Protein AF-A0A2E8CMI1-F1 (afdb_monomer)

Radius of gyration: 21.45 Å; Cα contacts (8 Å, |Δi|>4): 67; chains: 1; bounding box: 52×54×50 Å

Nearest PDB structures (foldseek):
  3eia-assembly1_B  TM=9.608E-01  e=3.004E-08  Arabidopsis thaliana
  3ei6-assembly1_B  TM=9.621E-01  e=4.477E-08  Arabidopsis thaliana
  3ei8-assembly1_B  TM=9.595E-01  e=5.953E-08  Arabidopsis thaliana
  4fl0-assembly1_A  TM=9.224E-01  e=8.680E-07  Arabidopsis thaliana

Mean predicted aligned error: 4.54 Å

Solvent-accessible surface area (backbone atoms only — not comparable to full-atom values): 9325 Å² total; per-residue (Å²): 130,89,82,78,74,67,36,61,74,68,56,90,64,78,62,70,65,65,55,50,50,54,52,52,51,57,48,34,72,77,33,59,80,57,45,80,69,65,80,84,87,71,74,92,71,83,88,75,78,83,55,66,72,60,52,52,54,52,51,52,53,54,58,40,56,72,35,86,92,61,47,73,76,89,70,60,82,49,45,54,63,77,57,31,46,47,47,30,60,75,77,34,64,94,69,84,62,55,44,90,77,47,72,55,76,98,42,70,70,58,48,63,42,54,58,52,78,82,54,73,87,90,70,86,85,85,75,74,86,86,66,73,62,59,61,56,53,40,49,44,52,79,100

Secondary structure (DSSP, 8-state):
-PPP-GGGGG--SS-HHHHHHHHHHHHHHH-HHHHTT----SS----SPPPHHHHHHHHHHHHHHTSTTT---SPPTT--HHHHHHHHHHHSTTTT--GGG----S-HHHHHHHGGGGSPTT------SS--THHHHHHHHH-

Structure (mmCIF, N/CA/C/O backbone):
data_AF-A0A2E8CMI1-F1
#
_entry.id   AF-A0A2E8CMI1-F1
#
loop_
_atom_site.group_PDB
_atom_site.id
_atom_site.type_symbol
_atom_site.label_atom_id
_atom_site.label_alt_id
_atom_site.label_comp_id
_atom_site.label_asym_id
_atom_site.label_entity_id
_atom_site.label_seq_id
_atom_site.pdbx_PDB_ins_code
_atom_site.Cartn_x
_atom_site.Cartn_y
_atom_site.Cartn_z
_atom_site.occupancy
_atom_site.B_iso_or_equiv
_atom_site.auth_seq_id
_ato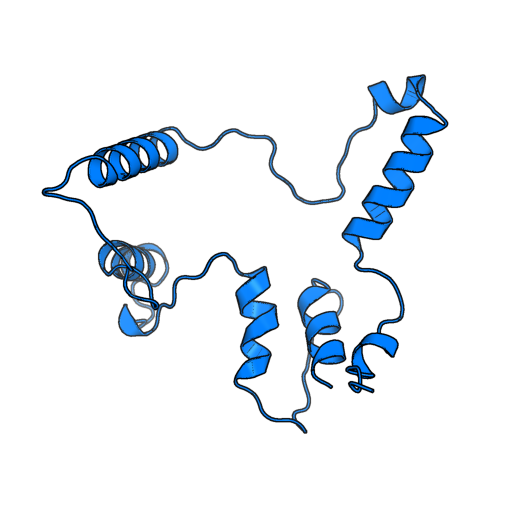m_site.auth_comp_id
_atom_site.auth_asym_id
_atom_site.auth_atom_id
_atom_site.pdbx_PDB_model_num
ATOM 1 N N . MET A 1 1 ? 6.788 -34.716 4.604 1.00 85.69 1 MET A N 1
ATOM 2 C CA . MET A 1 1 ? 7.342 -33.489 3.990 1.00 85.69 1 MET A CA 1
ATOM 3 C C . MET A 1 1 ? 6.196 -32.492 3.873 1.00 85.69 1 MET A C 1
ATOM 5 O O . MET A 1 1 ? 5.094 -32.935 3.561 1.00 85.69 1 MET A O 1
ATOM 9 N N . ALA A 1 2 ? 6.397 -31.214 4.196 1.00 93.69 2 ALA A N 1
ATOM 10 C CA . ALA A 1 2 ? 5.348 -30.204 4.034 1.00 93.69 2 ALA A CA 1
ATOM 11 C C . ALA A 1 2 ? 4.984 -30.061 2.544 1.00 93.69 2 ALA A C 1
ATOM 13 O O . ALA A 1 2 ? 5.880 -30.081 1.699 1.00 93.69 2 ALA A O 1
ATOM 14 N N . ARG A 1 3 ? 3.688 -29.970 2.216 1.00 95.50 3 ARG A N 1
ATOM 15 C CA . ARG A 1 3 ? 3.225 -29.737 0.838 1.00 95.50 3 ARG A CA 1
ATOM 16 C C . ARG A 1 3 ? 3.237 -28.238 0.549 1.00 95.50 3 ARG A C 1
ATOM 18 O O . ARG A 1 3 ? 2.791 -27.462 1.388 1.00 95.50 3 ARG A O 1
ATOM 25 N N . ILE A 1 4 ? 3.747 -27.853 -0.617 1.00 96.19 4 ILE A N 1
ATOM 26 C CA . ILE A 1 4 ? 3.750 -26.457 -1.069 1.00 96.19 4 ILE A CA 1
ATOM 27 C C . ILE A 1 4 ? 2.417 -26.096 -1.732 1.00 96.19 4 ILE A C 1
ATOM 29 O O . ILE A 1 4 ? 1.668 -26.978 -2.152 1.00 96.19 4 ILE A O 1
ATOM 33 N N . ASN A 1 5 ? 2.144 -24.799 -1.868 1.00 95.38 5 ASN A N 1
ATOM 34 C CA . ASN A 1 5 ? 1.044 -24.315 -2.695 1.00 95.38 5 ASN A CA 1
ATOM 35 C C . ASN A 1 5 ? 1.431 -24.403 -4.185 1.00 95.38 5 ASN A C 1
ATOM 37 O O . ASN A 1 5 ? 2.191 -23.576 -4.688 1.00 95.38 5 ASN A O 1
ATOM 41 N N . GLU A 1 6 ? 0.902 -25.400 -4.897 1.00 96.50 6 GLU A N 1
ATOM 42 C CA . GLU A 1 6 ? 1.196 -25.635 -6.320 1.00 96.50 6 GLU A CA 1
ATOM 43 C C . GLU A 1 6 ? 0.689 -24.518 -7.245 1.00 96.50 6 GLU A C 1
ATOM 45 O O . GLU A 1 6 ? 1.171 -24.389 -8.369 1.00 96.50 6 GLU A O 1
ATOM 50 N N . ASN A 1 7 ? -0.224 -23.657 -6.782 1.00 95.38 7 ASN A N 1
ATOM 51 C CA . ASN A 1 7 ? -0.667 -22.496 -7.551 1.00 95.38 7 ASN A CA 1
ATOM 52 C C . ASN A 1 7 ? 0.482 -21.536 -7.888 1.00 95.38 7 ASN A C 1
ATOM 54 O O . ASN A 1 7 ? 0.490 -20.946 -8.966 1.00 95.38 7 ASN A O 1
ATOM 58 N N . PHE A 1 8 ? 1.505 -21.444 -7.032 1.00 94.44 8 PHE A N 1
ATOM 59 C CA . PHE A 1 8 ? 2.700 -20.640 -7.307 1.00 94.44 8 PHE A CA 1
ATOM 60 C C . PHE A 1 8 ? 3.460 -21.120 -8.553 1.00 94.44 8 PHE A C 1
ATOM 62 O O . PHE A 1 8 ? 4.131 -20.322 -9.202 1.00 94.44 8 PHE A O 1
ATOM 69 N N . LEU A 1 9 ? 3.323 -22.395 -8.935 1.00 94.06 9 LEU A N 1
ATOM 70 C CA . LEU A 1 9 ? 3.936 -22.951 -10.147 1.00 94.06 9 LEU A CA 1
ATOM 71 C C . LEU A 1 9 ? 3.196 -22.540 -11.431 1.00 94.06 9 LEU A C 1
ATOM 73 O O . LEU A 1 9 ? 3.725 -22.723 -12.525 1.00 94.06 9 LEU A O 1
ATOM 77 N N . LYS A 1 10 ? 1.978 -21.992 -11.318 1.00 93.94 10 LYS A N 1
ATOM 78 C CA . LYS A 1 10 ? 1.184 -21.502 -12.458 1.00 93.94 10 LYS A CA 1
ATOM 79 C C . LYS A 1 10 ? 1.593 -20.091 -12.899 1.00 93.94 10 LYS A C 1
ATOM 81 O O . LYS A 1 10 ? 1.217 -19.669 -13.994 1.00 93.94 10 LYS A O 1
ATOM 86 N N . LEU A 1 11 ? 2.352 -19.363 -12.075 1.00 91.31 11 LEU A N 1
ATOM 87 C CA . LEU A 1 11 ? 2.874 -18.039 -12.413 1.00 91.31 11 LEU A CA 1
ATOM 88 C C . LEU A 1 11 ? 3.874 -18.165 -13.573 1.00 91.31 11 LEU A C 1
ATOM 90 O O . LEU A 1 11 ? 4.907 -18.819 -13.457 1.00 91.31 11 LEU A O 1
ATOM 94 N N . LYS A 1 12 ? 3.556 -17.551 -14.720 1.00 79.38 12 LYS A N 1
ATOM 95 C CA . LYS A 1 12 ? 4.328 -17.724 -15.968 1.00 79.38 12 LYS A CA 1
ATOM 96 C C . LYS A 1 12 ? 5.706 -17.054 -15.947 1.00 79.38 12 LYS A C 1
ATOM 98 O O . LYS A 1 12 ? 6.568 -17.429 -16.738 1.00 79.38 12 LYS A O 1
ATOM 103 N N . ALA A 1 13 ? 5.902 -16.047 -15.100 1.00 73.69 13 ALA A N 1
ATOM 104 C CA . ALA A 1 13 ? 7.148 -15.303 -14.962 1.00 73.69 13 ALA A CA 1
ATOM 105 C C . ALA A 1 13 ? 7.264 -14.705 -13.553 1.00 73.69 13 ALA A C 1
ATOM 107 O O . ALA A 1 13 ? 6.294 -14.681 -12.795 1.00 73.69 13 ALA A O 1
ATOM 108 N N . GLY A 1 14 ? 8.453 -14.200 -13.216 1.00 70.12 14 GLY A N 1
ATOM 109 C CA . GLY A 1 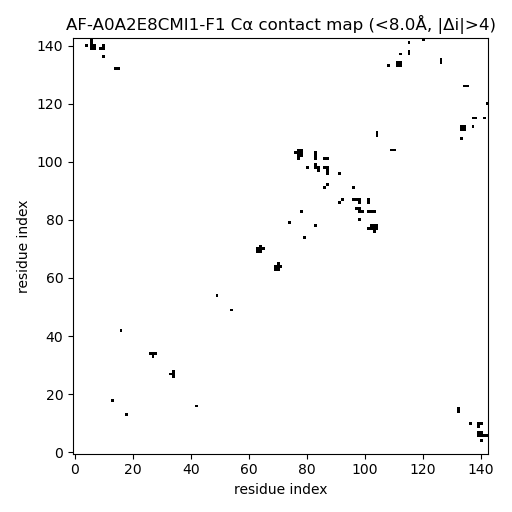14 ? 8.619 -13.344 -12.044 1.00 70.12 14 GLY A CA 1
ATOM 110 C C . GLY A 1 14 ? 7.828 -12.041 -12.191 1.00 70.12 14 GLY A C 1
ATOM 111 O O . GLY A 1 14 ? 7.559 -11.592 -13.307 1.00 70.12 14 GLY A O 1
ATOM 112 N N . TYR A 1 15 ? 7.479 -11.431 -11.057 1.00 76.62 15 TYR A N 1
ATOM 113 C CA . TYR A 1 15 ? 6.766 -10.155 -11.013 1.00 76.62 15 TYR A CA 1
ATOM 114 C C . TYR A 1 15 ? 7.467 -9.102 -11.894 1.00 76.62 15 TYR A C 1
ATOM 116 O O . TYR A 1 15 ? 8.700 -9.020 -11.922 1.00 76.62 15 TYR A O 1
ATOM 124 N N . LEU A 1 16 ? 6.679 -8.294 -12.611 1.00 82.38 16 LEU A N 1
ATOM 125 C CA . LEU A 1 16 ? 7.151 -7.393 -13.674 1.00 82.38 16 LEU A CA 1
ATOM 126 C C . LEU A 1 16 ? 8.331 -6.505 -13.242 1.00 82.38 16 LEU A C 1
ATOM 128 O O . LEU A 1 16 ? 9.329 -6.386 -13.953 1.00 82.38 16 LEU A O 1
ATOM 132 N N . PHE A 1 17 ? 8.225 -5.877 -12.070 1.00 85.88 17 PHE A N 1
ATOM 133 C CA . PHE A 1 17 ? 9.195 -4.875 -11.625 1.00 85.88 17 PHE A CA 1
ATOM 134 C C . PHE A 1 17 ? 10.557 -5.459 -11.208 1.00 85.88 17 PHE A C 1
ATOM 136 O O . PHE A 1 17 ? 11.573 -4.903 -11.629 1.00 85.88 17 PHE A O 1
ATOM 143 N N . PRO A 1 18 ? 10.634 -6.587 -10.473 1.00 86.31 18 PRO A N 1
ATOM 144 C CA . PRO A 1 18 ? 11.887 -7.317 -10.282 1.00 86.31 18 PRO A CA 1
ATOM 145 C C . PRO A 1 18 ? 12.600 -7.692 -11.586 1.00 86.31 18 PRO A C 1
ATOM 147 O O . PRO A 1 18 ? 13.820 -7.557 -11.674 1.00 86.31 18 PRO A O 1
ATOM 150 N N . GLU A 1 19 ? 11.865 -8.112 -12.619 1.00 89.19 19 GLU A N 1
ATOM 151 C CA . GLU A 1 19 ? 12.473 -8.452 -13.912 1.00 89.19 19 GLU A CA 1
ATOM 152 C C . GLU A 1 19 ? 13.016 -7.209 -14.641 1.00 89.19 19 GLU A C 1
ATOM 154 O O . GLU A 1 19 ? 14.108 -7.258 -15.214 1.00 89.19 19 GLU A O 1
ATOM 159 N N . ILE A 1 20 ? 12.314 -6.069 -14.570 1.00 90.94 20 ILE A N 1
ATOM 160 C CA . ILE A 1 20 ? 12.828 -4.780 -15.066 1.00 90.94 20 ILE A CA 1
ATOM 161 C C . ILE A 1 20 ? 14.116 -4.403 -14.325 1.00 90.94 20 ILE A C 1
ATOM 163 O O . ILE A 1 20 ? 15.120 -4.092 -14.968 1.00 90.94 20 ILE A O 1
ATOM 167 N N . ALA A 1 21 ? 14.117 -4.477 -12.991 1.00 90.81 21 ALA A N 1
ATOM 168 C CA . ALA A 1 21 ? 15.281 -4.145 -12.172 1.00 90.81 21 ALA A CA 1
ATOM 169 C C . ALA A 1 21 ? 16.496 -5.017 -12.530 1.00 90.81 21 ALA A C 1
ATOM 171 O O . ALA A 1 21 ? 17.591 -4.496 -12.744 1.00 90.81 21 ALA A O 1
ATOM 172 N N . ARG A 1 22 ? 16.295 -6.331 -12.697 1.00 93.50 22 ARG A N 1
ATOM 173 C CA . ARG A 1 22 ? 17.347 -7.271 -13.109 1.00 93.50 22 ARG A CA 1
ATOM 174 C C . ARG A 1 22 ? 17.993 -6.869 -14.438 1.00 93.50 22 ARG A C 1
ATOM 176 O O . ARG A 1 22 ? 19.216 -6.891 -14.561 1.00 93.50 22 ARG A O 1
ATOM 183 N N . ARG A 1 23 ? 17.186 -6.496 -15.437 1.00 94.56 23 ARG A N 1
ATOM 184 C CA . ARG A 1 23 ? 17.687 -6.085 -16.761 1.00 94.56 23 ARG A CA 1
ATOM 185 C C . ARG A 1 23 ? 18.389 -4.733 -16.729 1.00 94.56 23 ARG A C 1
ATOM 187 O O . ARG A 1 23 ? 19.421 -4.586 -17.377 1.00 94.56 23 ARG A O 1
ATOM 194 N N . VAL A 1 24 ? 17.853 -3.771 -15.975 1.00 94.88 24 VAL A N 1
ATOM 195 C CA . VAL A 1 24 ? 18.488 -2.459 -15.792 1.00 94.88 24 VAL A CA 1
ATOM 196 C C . VAL A 1 24 ? 19.866 -2.627 -15.158 1.00 94.88 24 VAL A C 1
ATOM 198 O O . VAL A 1 24 ? 20.821 -2.060 -15.676 1.00 94.88 24 VAL A O 1
ATOM 201 N N . ASN A 1 25 ? 19.995 -3.463 -14.124 1.00 95.31 25 ASN A N 1
ATOM 202 C CA . ASN A 1 25 ? 21.277 -3.706 -13.459 1.00 95.31 25 ASN A CA 1
ATOM 203 C C . ASN A 1 25 ? 22.315 -4.311 -14.414 1.00 95.31 25 ASN A C 1
ATOM 205 O O . ASN A 1 25 ? 23.408 -3.763 -14.555 1.00 95.31 25 ASN A O 1
ATOM 209 N N . ALA A 1 26 ? 21.941 -5.366 -15.147 1.00 97.00 26 ALA A N 1
ATOM 210 C CA . ALA A 1 26 ? 22.822 -5.986 -16.139 1.00 97.00 26 ALA A CA 1
ATOM 211 C C . ALA A 1 26 ? 23.267 -4.991 -17.228 1.00 97.00 26 ALA A C 1
ATOM 213 O O . ALA A 1 26 ? 24.426 -4.983 -17.638 1.00 97.00 26 ALA A O 1
ATOM 214 N N . TYR A 1 27 ? 22.361 -4.115 -17.677 1.00 96.75 27 TYR A N 1
ATOM 215 C CA . TYR A 1 27 ? 22.699 -3.053 -18.622 1.00 96.75 27 TYR A CA 1
ATOM 216 C C . TYR A 1 27 ? 23.681 -2.039 -18.020 1.00 96.75 27 TYR A C 1
ATOM 218 O O . TYR A 1 27 ? 24.655 -1.682 -18.681 1.00 96.75 27 TYR A O 1
ATOM 226 N N . THR A 1 28 ? 23.451 -1.583 -16.785 1.00 96.81 28 THR A N 1
ATOM 227 C CA . THR A 1 28 ? 24.302 -0.571 -16.144 1.00 96.81 28 THR A CA 1
ATOM 228 C C . THR A 1 28 ? 25.702 -1.084 -15.821 1.00 96.81 28 THR A C 1
ATOM 230 O O . THR A 1 28 ? 26.657 -0.326 -15.962 1.00 96.81 28 THR A O 1
ATOM 233 N N . GLU A 1 29 ? 25.842 -2.362 -15.457 1.00 96.75 29 GLU A N 1
ATOM 234 C CA . GLU A 1 29 ? 27.144 -3.009 -15.243 1.00 96.75 29 GLU A CA 1
ATOM 235 C C . GLU A 1 29 ? 27.934 -3.127 -16.551 1.00 96.75 29 GLU A C 1
ATOM 237 O O . GLU A 1 29 ? 29.126 -2.828 -16.591 1.00 96.75 29 GLU A O 1
ATOM 242 N N . ALA A 1 30 ? 27.261 -3.509 -17.641 1.00 97.75 30 ALA A N 1
ATOM 243 C CA . ALA A 1 30 ? 27.887 -3.654 -18.952 1.00 97.75 30 ALA A CA 1
ATOM 244 C C . ALA A 1 30 ? 28.172 -2.312 -19.655 1.00 97.75 30 ALA A C 1
ATOM 246 O O . ALA A 1 30 ? 28.994 -2.273 -20.567 1.00 97.75 30 ALA A O 1
ATOM 247 N N . ASN A 1 31 ? 27.507 -1.216 -19.258 1.00 97.38 31 ASN A N 1
ATOM 248 C CA . ASN A 1 31 ? 27.603 0.088 -19.928 1.00 97.38 31 ASN A CA 1
ATOM 249 C C . ASN A 1 31 ? 27.791 1.264 -18.939 1.00 97.38 31 ASN A C 1
ATOM 251 O O . ASN A 1 31 ? 26.923 2.144 -18.880 1.00 97.38 31 ASN A O 1
ATOM 255 N N . PRO A 1 32 ? 28.913 1.350 -18.190 1.00 95.75 32 PRO A N 1
ATOM 256 C CA . PRO A 1 32 ? 29.086 2.347 -17.124 1.00 95.75 32 PRO A CA 1
ATOM 257 C C . PRO A 1 32 ? 28.951 3.810 -17.582 1.00 95.75 32 PRO A C 1
ATOM 259 O O . PRO A 1 32 ? 28.343 4.625 -16.890 1.00 95.75 32 PRO A O 1
ATOM 262 N N . GLU A 1 33 ? 29.452 4.151 -18.774 1.00 95.88 33 GLU A N 1
ATOM 263 C CA . GLU A 1 33 ? 29.353 5.517 -19.316 1.00 95.88 33 GLU A CA 1
ATOM 264 C C . GLU A 1 33 ? 27.907 5.920 -19.643 1.00 95.88 33 GLU A C 1
ATOM 266 O O . GLU A 1 33 ? 27.509 7.068 -19.433 1.00 95.88 33 GLU A O 1
ATOM 271 N N . SER A 1 34 ? 27.104 4.973 -20.141 1.00 95.56 34 SER A N 1
ATOM 272 C CA . SER A 1 34 ? 25.685 5.207 -20.442 1.00 95.56 34 SER A CA 1
ATOM 273 C C . SER A 1 34 ? 24.8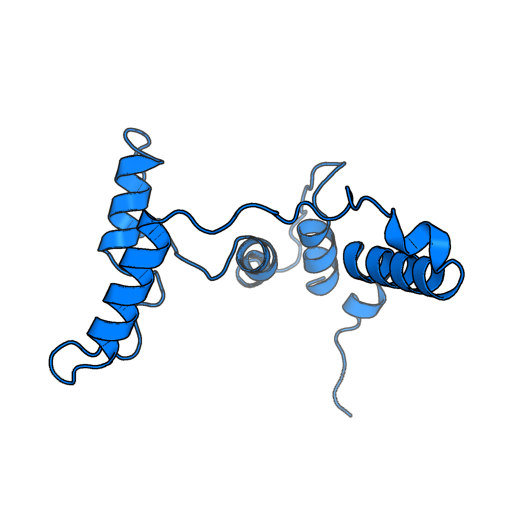31 5.181 -19.176 1.00 95.56 34 SER A C 1
ATOM 275 O O . SER A 1 34 ? 23.869 5.940 -19.068 1.00 95.56 34 SER A O 1
ATOM 277 N N . ALA A 1 35 ? 25.210 4.365 -18.188 1.00 94.12 35 ALA A N 1
ATOM 278 C CA . ALA A 1 35 ? 24.539 4.284 -16.895 1.00 94.12 35 ALA A CA 1
ATOM 279 C C . ALA A 1 35 ? 24.482 5.643 -16.180 1.00 94.12 35 ALA A C 1
ATOM 281 O O . ALA A 1 35 ? 23.459 5.970 -15.581 1.00 94.12 35 ALA A O 1
ATOM 282 N N . ALA A 1 36 ? 25.527 6.470 -16.312 1.00 93.88 36 ALA A N 1
ATOM 283 C CA . ALA A 1 36 ? 25.578 7.820 -15.743 1.00 93.88 36 ALA A CA 1
ATOM 284 C C . ALA A 1 36 ? 24.502 8.777 -16.296 1.00 93.88 36 ALA A C 1
ATOM 286 O O . ALA A 1 36 ? 24.210 9.797 -15.677 1.00 93.88 36 ALA A O 1
ATOM 287 N N . LYS A 1 37 ? 23.915 8.462 -17.458 1.00 95.44 37 LYS A N 1
ATOM 288 C CA . LYS A 1 37 ? 22.891 9.272 -18.138 1.00 95.44 37 LYS A CA 1
ATOM 289 C C . LYS A 1 37 ? 21.537 8.562 -18.220 1.00 95.44 37 LYS A C 1
ATOM 291 O O . LYS A 1 37 ? 20.642 9.035 -18.917 1.00 95.44 37 LYS A O 1
ATOM 296 N N . LEU A 1 38 ? 21.386 7.414 -17.557 1.00 94.06 38 LEU A N 1
ATOM 297 C CA . LEU A 1 38 ? 20.166 6.621 -17.617 1.00 94.06 38 LEU A CA 1
ATOM 298 C C . LEU A 1 38 ? 19.007 7.359 -16.936 1.00 94.06 38 LEU A C 1
ATOM 300 O O . LEU A 1 38 ? 19.035 7.602 -15.730 1.00 94.06 38 LEU A O 1
ATOM 304 N N . ILE A 1 39 ? 17.953 7.640 -17.700 1.00 93.06 39 ILE A N 1
ATOM 305 C CA . ILE A 1 39 ? 16.703 8.206 -17.189 1.00 93.06 39 ILE A CA 1
ATOM 306 C C . ILE A 1 39 ? 15.722 7.059 -16.941 1.00 93.06 39 ILE A C 1
ATOM 308 O O . ILE A 1 39 ? 15.440 6.260 -17.835 1.00 93.06 39 ILE A O 1
ATOM 312 N N . ARG A 1 40 ? 15.207 6.960 -15.713 1.00 91.38 40 ARG A N 1
ATOM 313 C CA . ARG A 1 40 ? 14.273 5.904 -15.308 1.00 91.38 40 ARG A CA 1
ATOM 314 C C . ARG A 1 40 ? 12.838 6.422 -15.371 1.00 91.38 40 ARG A C 1
ATOM 316 O O . ARG A 1 40 ? 12.393 7.103 -14.461 1.00 91.38 40 ARG A O 1
ATOM 323 N N . CYS A 1 41 ? 12.112 6.045 -16.421 1.00 91.56 41 CYS A N 1
ATOM 324 C CA . CYS A 1 41 ? 10.672 6.308 -16.579 1.00 91.56 41 CYS A CA 1
ATOM 325 C C . CYS A 1 41 ? 9.847 5.008 -16.490 1.00 91.56 41 CYS A C 1
ATOM 327 O O . CYS A 1 41 ? 8.878 4.834 -17.222 1.00 91.56 41 CYS A O 1
ATOM 329 N N . GLY A 1 42 ? 10.311 4.048 -15.681 1.00 88.88 42 GLY A N 1
ATOM 330 C CA . GLY A 1 42 ? 9.720 2.712 -15.564 1.00 88.88 42 GLY A CA 1
ATOM 331 C C . GLY A 1 42 ? 8.725 2.617 -14.411 1.00 88.88 42 GLY A C 1
ATOM 332 O O . GLY A 1 42 ? 7.527 2.799 -14.592 1.00 88.88 42 GLY A O 1
ATOM 333 N N . ILE A 1 43 ? 9.230 2.298 -13.218 1.00 84.69 43 ILE A N 1
ATOM 334 C CA . ILE A 1 43 ? 8.427 2.290 -11.991 1.00 84.69 43 ILE A CA 1
ATOM 335 C C . ILE A 1 43 ? 8.035 3.738 -11.696 1.00 84.69 43 ILE A C 1
ATOM 337 O O . ILE A 1 43 ? 8.911 4.600 -11.681 1.00 84.69 43 ILE A O 1
ATOM 341 N N . GLY A 1 44 ? 6.742 3.998 -11.489 1.00 74.69 44 GLY A N 1
ATOM 342 C CA . GLY A 1 44 ? 6.200 5.318 -11.142 1.00 74.69 44 GLY A CA 1
ATOM 343 C C . GLY A 1 44 ? 6.535 5.744 -9.713 1.00 74.69 44 GLY A C 1
ATOM 344 O O . GLY A 1 44 ? 5.638 6.120 -8.967 1.00 74.69 44 GLY A O 1
ATOM 345 N N . ASP A 1 45 ? 7.800 5.606 -9.324 1.00 82.94 45 ASP A N 1
ATOM 346 C CA . ASP A 1 45 ? 8.306 6.063 -8.038 1.00 82.94 45 ASP A CA 1
ATOM 347 C C . ASP A 1 45 ? 8.549 7.575 -8.083 1.00 82.94 45 ASP A C 1
ATOM 349 O O . ASP A 1 45 ? 8.894 8.137 -9.129 1.00 82.94 45 ASP A O 1
ATOM 353 N N . VAL A 1 46 ? 8.323 8.242 -6.957 1.00 87.31 46 VAL A N 1
ATOM 354 C CA . VAL A 1 46 ? 8.339 9.705 -6.879 1.00 87.31 46 VAL A CA 1
ATOM 355 C C . VAL A 1 46 ? 9.749 10.232 -6.623 1.00 87.31 46 VAL A C 1
ATOM 357 O O . VAL A 1 46 ? 10.585 9.568 -6.016 1.00 87.31 46 VAL A O 1
ATOM 360 N N . THR A 1 47 ? 10.020 11.454 -7.078 1.00 89.00 47 THR A N 1
ATOM 361 C CA . THR A 1 47 ? 11.328 12.113 -6.906 1.00 89.00 47 THR A CA 1
ATOM 362 C C . THR A 1 47 ? 11.292 13.304 -5.954 1.00 89.00 47 THR A C 1
ATOM 364 O O . THR A 1 47 ? 12.345 13.776 -5.533 1.00 89.00 47 THR A O 1
ATOM 367 N N . GLU A 1 48 ? 10.102 13.809 -5.632 1.00 94.75 48 GLU A N 1
ATOM 368 C CA . GLU A 1 48 ? 9.925 14.978 -4.771 1.00 94.75 48 GLU A CA 1
ATOM 369 C C . GLU A 1 48 ? 9.906 14.584 -3.285 1.00 94.75 48 GLU A C 1
ATOM 371 O O . GLU A 1 48 ? 9.409 13.508 -2.934 1.00 94.75 48 GLU A O 1
ATOM 376 N N . PRO A 1 49 ? 10.435 15.436 -2.389 1.00 96.12 49 PRO A N 1
ATOM 377 C CA . PRO A 1 49 ? 10.450 15.162 -0.960 1.00 96.12 49 PRO A CA 1
ATOM 378 C C . PRO A 1 49 ? 9.045 15.223 -0.350 1.00 96.12 49 PRO A C 1
ATOM 380 O O . PRO A 1 49 ? 8.133 15.864 -0.874 1.00 96.12 49 PRO A O 1
ATOM 383 N N . LEU A 1 50 ? 8.891 14.604 0.825 1.00 97.69 50 LEU A N 1
ATOM 384 C CA . LEU A 1 50 ? 7.652 14.692 1.598 1.00 97.69 50 LEU A CA 1
ATOM 385 C C . LEU A 1 50 ? 7.315 16.160 1.932 1.00 97.69 50 LEU A C 1
ATOM 387 O O . LEU A 1 50 ? 8.201 16.884 2.406 1.00 97.69 50 LEU A O 1
ATOM 391 N N . PRO A 1 51 ? 6.049 16.592 1.761 1.00 98.19 51 PRO A N 1
ATOM 392 C CA . PRO A 1 51 ? 5.616 17.939 2.118 1.00 98.19 51 PRO A CA 1
ATOM 393 C C . PRO A 1 51 ? 5.905 18.282 3.583 1.00 98.19 51 PRO A C 1
ATOM 395 O O . PRO A 1 51 ? 5.808 17.428 4.467 1.00 98.19 51 PRO A O 1
ATOM 398 N N . GLU A 1 52 ? 6.209 19.552 3.859 1.00 98.38 52 GLU A N 1
ATOM 399 C CA . GLU A 1 52 ? 6.571 20.029 5.201 1.00 98.38 52 GLU A CA 1
ATOM 400 C C . GLU A 1 52 ? 5.521 19.684 6.264 1.00 98.38 52 GLU A C 1
ATOM 402 O O . GLU A 1 52 ? 5.882 19.171 7.320 1.00 98.38 52 GLU A O 1
ATOM 407 N N . ALA A 1 53 ? 4.235 19.863 5.951 1.00 98.50 53 ALA A N 1
ATOM 408 C CA . ALA A 1 53 ? 3.136 19.528 6.856 1.00 98.50 53 ALA A CA 1
ATOM 409 C C . ALA A 1 53 ? 3.139 18.045 7.271 1.00 98.50 53 ALA A C 1
ATOM 411 O O . ALA A 1 53 ? 2.946 17.733 8.444 1.00 98.50 53 ALA A O 1
ATOM 412 N N . CYS A 1 54 ? 3.414 17.129 6.333 1.00 98.31 54 CYS A N 1
ATOM 413 C CA . CYS A 1 54 ? 3.515 15.700 6.630 1.00 98.31 54 CYS A CA 1
ATOM 414 C C . CYS A 1 54 ? 4.722 15.405 7.524 1.00 98.31 54 CYS A C 1
ATOM 416 O O . CYS A 1 54 ? 4.605 14.641 8.478 1.00 98.31 54 CYS A O 1
ATOM 418 N N . ARG A 1 55 ? 5.875 16.027 7.238 1.00 98.56 55 ARG A N 1
ATOM 419 C CA . ARG A 1 55 ? 7.093 15.831 8.037 1.00 98.56 55 ARG A CA 1
ATOM 420 C C . ARG A 1 55 ? 6.911 16.327 9.468 1.00 98.56 55 ARG A C 1
ATOM 422 O O . ARG A 1 55 ? 7.259 15.600 10.390 1.00 98.56 55 ARG A O 1
ATOM 429 N N . GLN A 1 56 ? 6.343 17.519 9.654 1.00 98.75 56 GLN A N 1
ATOM 430 C CA . GLN A 1 56 ? 6.111 18.072 10.989 1.00 98.75 56 GLN A CA 1
ATOM 431 C C . GLN A 1 56 ? 5.172 17.175 11.803 1.00 98.75 56 GLN A C 1
ATOM 433 O O . GLN A 1 56 ? 5.522 16.789 12.911 1.00 98.75 56 GLN A O 1
ATOM 438 N N . ALA A 1 57 ? 4.046 16.747 11.221 1.00 98.62 57 ALA A N 1
ATOM 439 C CA . ALA A 1 57 ? 3.112 15.849 11.898 1.00 98.62 57 ALA A CA 1
ATOM 440 C C . ALA A 1 57 ? 3.751 14.499 12.278 1.00 98.62 57 ALA A C 1
ATOM 442 O O . ALA A 1 57 ? 3.469 13.962 13.347 1.00 98.62 57 ALA A O 1
ATOM 443 N N . MET A 1 58 ? 4.632 13.952 11.430 1.00 98.69 58 MET A N 1
ATOM 444 C CA . MET A 1 58 ? 5.376 12.730 11.754 1.00 98.69 58 MET A CA 1
ATOM 445 C C . MET A 1 58 ? 6.377 12.943 12.894 1.00 98.69 58 MET A C 1
ATOM 447 O O . MET A 1 58 ? 6.485 12.077 13.759 1.00 98.69 58 MET A O 1
ATOM 451 N N . HIS A 1 59 ? 7.089 14.074 12.921 1.00 98.75 59 HIS A N 1
ATOM 452 C CA . HIS A 1 59 ? 7.978 14.413 14.036 1.00 98.75 59 HIS A CA 1
ATOM 453 C C . HIS A 1 59 ? 7.202 14.532 15.350 1.00 98.75 59 HIS A C 1
ATOM 455 O O . HIS A 1 59 ? 7.566 13.882 16.327 1.00 98.75 59 HIS A O 1
ATOM 461 N N . ASP A 1 60 ? 6.090 15.267 15.342 1.00 98.56 60 ASP A N 1
ATOM 462 C CA . ASP A 1 60 ? 5.252 15.452 16.526 1.00 98.56 60 ASP A CA 1
ATOM 463 C C . ASP A 1 60 ? 4.700 14.112 17.047 1.00 98.56 60 ASP A C 1
ATOM 465 O O . ASP A 1 60 ? 4.696 13.871 18.253 1.00 98.56 60 ASP A O 1
ATOM 469 N N . ALA A 1 61 ? 4.289 13.207 16.149 1.00 98.12 61 ALA A N 1
ATOM 470 C CA . ALA A 1 61 ? 3.808 11.872 16.513 1.00 98.12 61 ALA A CA 1
ATOM 471 C C . ALA A 1 61 ? 4.906 10.988 17.132 1.00 98.12 61 ALA A C 1
ATOM 473 O O . ALA A 1 61 ? 4.643 10.229 18.067 1.00 98.12 61 ALA A O 1
ATOM 474 N N . VAL A 1 62 ? 6.146 11.081 16.637 1.00 98.50 62 VAL A N 1
ATOM 475 C CA . VAL A 1 62 ? 7.293 10.372 17.229 1.00 98.50 62 VAL A CA 1
ATOM 476 C C . VAL A 1 62 ? 7.602 10.922 18.624 1.00 98.50 62 VAL A C 1
ATOM 478 O O . VAL A 1 62 ? 7.800 10.140 19.556 1.00 98.50 62 VAL A O 1
ATOM 481 N N . ASP A 1 63 ? 7.577 12.244 18.795 1.00 98.50 63 ASP A N 1
ATOM 482 C CA . ASP A 1 63 ? 7.808 12.889 20.090 1.00 98.50 63 ASP A CA 1
ATOM 483 C C . ASP A 1 63 ? 6.682 12.600 21.103 1.00 98.50 63 ASP A C 1
ATOM 485 O O . ASP A 1 63 ? 6.956 12.453 22.299 1.00 98.50 63 ASP A O 1
ATOM 489 N N . GLU A 1 64 ? 5.423 12.476 20.656 1.00 98.19 64 GLU A N 1
ATOM 490 C CA . GLU A 1 64 ? 4.285 12.031 21.483 1.00 98.19 64 GLU A CA 1
ATOM 491 C C . GLU A 1 64 ? 4.531 10.621 22.042 1.00 98.19 64 GLU A C 1
ATOM 493 O O . GLU A 1 64 ? 4.330 10.379 23.234 1.00 98.19 64 GLU A O 1
ATOM 498 N N . GLN A 1 65 ? 5.026 9.700 21.213 1.00 98.06 65 GLN A N 1
ATOM 499 C CA . GLN A 1 65 ? 5.319 8.323 21.624 1.00 98.06 65 GLN A CA 1
ATOM 500 C C . GLN A 1 65 ? 6.541 8.210 22.553 1.00 98.06 65 GLN A C 1
ATOM 502 O O . GLN A 1 65 ? 6.717 7.194 23.225 1.00 98.06 65 GLN A O 1
ATOM 507 N N . GLY A 1 66 ? 7.379 9.246 22.638 1.00 97.94 66 GLY A N 1
ATOM 508 C CA . GLY A 1 66 ? 8.527 9.294 23.548 1.00 97.94 66 GLY A CA 1
ATOM 509 C C . GLY A 1 66 ? 8.174 9.588 25.012 1.00 97.94 66 GLY A C 1
ATOM 510 O O . GLY A 1 66 ? 9.042 9.476 25.879 1.00 97.94 66 GLY A O 1
ATOM 511 N N . LYS A 1 67 ? 6.926 9.974 25.307 1.00 98.38 67 LYS A N 1
ATOM 512 C CA . LYS A 1 67 ? 6.489 10.391 26.648 1.00 98.38 67 LYS A CA 1
ATOM 513 C C . LYS A 1 67 ? 5.585 9.329 27.281 1.00 98.38 67 LYS A C 1
ATOM 515 O O . LYS A 1 67 ? 4.573 8.977 26.673 1.00 98.38 67 LYS A O 1
ATOM 520 N N . PRO A 1 68 ? 5.881 8.844 28.503 1.00 97.75 68 PRO A N 1
ATOM 521 C CA . PRO A 1 68 ? 5.057 7.834 29.171 1.00 97.75 68 PRO A CA 1
ATOM 522 C C . PRO A 1 68 ? 3.575 8.211 29.298 1.00 97.75 68 PRO A C 1
ATOM 524 O O . PRO A 1 68 ? 2.719 7.334 29.279 1.00 97.75 68 PRO A O 1
ATOM 527 N N . GLU A 1 69 ? 3.267 9.503 29.417 1.00 97.94 69 GLU A N 1
ATOM 528 C CA . GLU A 1 69 ? 1.911 10.013 29.630 1.00 97.94 69 GLU A CA 1
ATOM 529 C C . GLU A 1 69 ? 1.049 9.989 28.361 1.00 97.94 69 GLU A C 1
ATOM 531 O O . GLU A 1 69 ? -0.178 9.970 28.458 1.00 97.94 69 GLU A O 1
ATOM 536 N N . THR A 1 70 ? 1.675 10.013 27.181 1.00 97.38 70 THR A N 1
ATOM 537 C CA . THR A 1 70 ? 0.993 10.067 25.875 1.00 97.38 70 THR A CA 1
ATOM 538 C C . THR A 1 70 ? 1.277 8.857 24.991 1.00 97.38 70 THR A C 1
ATOM 540 O O . THR A 1 70 ? 0.695 8.739 23.914 1.00 97.38 70 THR A O 1
ATOM 543 N N . PHE A 1 71 ? 2.135 7.940 25.443 1.00 97.50 71 PHE A N 1
ATOM 544 C CA . PHE A 1 71 ? 2.447 6.704 24.740 1.0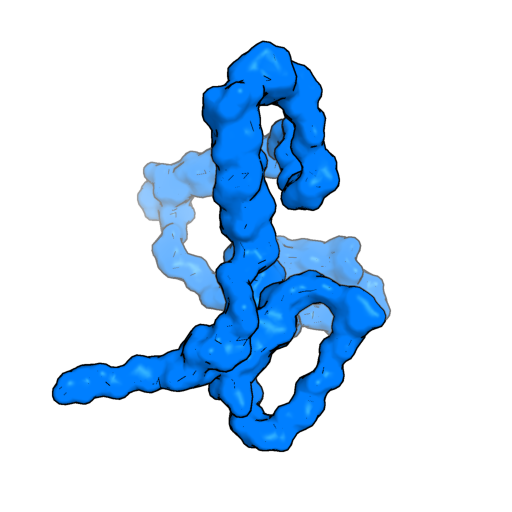0 97.50 71 PHE A CA 1
ATOM 545 C C . PHE A 1 71 ? 1.188 5.878 24.445 1.00 97.50 71 PHE A C 1
ATOM 547 O O . PHE A 1 71 ? 0.327 5.672 25.307 1.00 97.50 71 PHE A O 1
ATOM 554 N N . ARG A 1 72 ? 1.113 5.344 23.224 1.00 95.12 72 ARG A N 1
ATOM 555 C CA . ARG A 1 72 ? 0.039 4.459 22.762 1.00 95.12 72 ARG A CA 1
ATOM 556 C C . ARG A 1 72 ? 0.647 3.132 22.322 1.00 95.12 72 ARG A C 1
ATOM 558 O O . ARG A 1 72 ? 1.556 3.119 21.498 1.00 95.12 72 ARG A O 1
ATOM 565 N N . GLY A 1 73 ? 0.120 2.031 22.861 1.00 95.06 73 GLY A N 1
ATOM 566 C CA . GLY A 1 73 ? 0.478 0.669 22.455 1.00 95.06 73 GLY A CA 1
ATOM 567 C C . GLY A 1 73 ? -0.132 0.289 21.103 1.00 95.06 73 GLY A C 1
ATOM 568 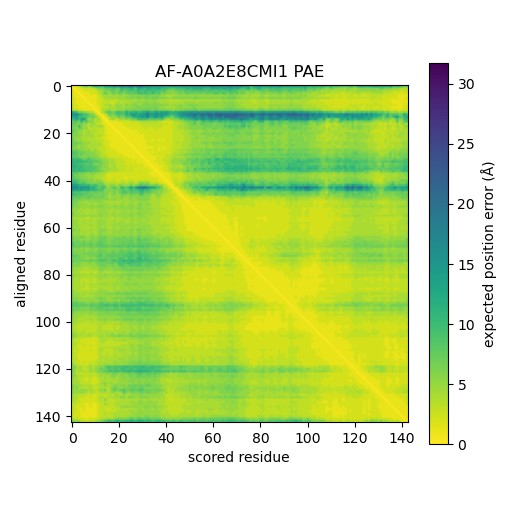O O . GLY A 1 73 ? -0.078 1.060 20.147 1.00 95.06 73 GLY A O 1
ATOM 569 N N . TYR A 1 74 ? -0.736 -0.899 21.013 1.00 96.25 74 TYR A N 1
ATOM 570 C CA . TYR A 1 74 ? -1.503 -1.261 19.819 1.00 96.25 74 TYR A CA 1
ATOM 571 C C . TYR A 1 74 ? -2.604 -0.228 19.559 1.00 96.25 74 TYR A C 1
ATOM 573 O O . TYR A 1 74 ? -3.392 0.095 20.449 1.00 96.25 74 TYR A O 1
ATOM 581 N N . GLY A 1 75 ? -2.618 0.304 18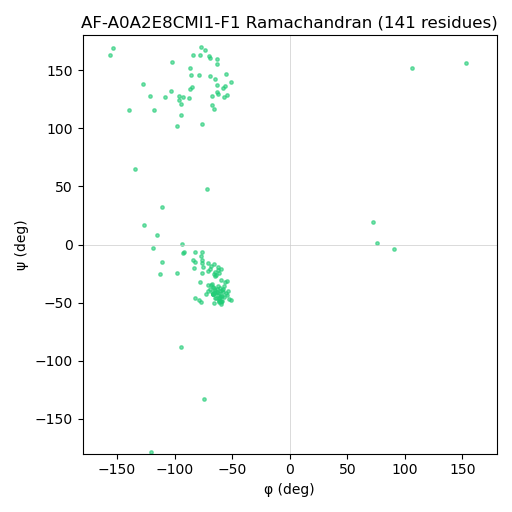.338 1.00 94.62 75 GLY A N 1
ATOM 582 C CA . GLY A 1 75 ? -3.724 1.111 17.844 1.00 94.62 75 GLY A CA 1
ATOM 583 C C . GLY A 1 75 ? -4.911 0.235 17.432 1.00 94.62 75 GLY A C 1
ATOM 584 O O . GLY A 1 75 ? -4.765 -0.984 17.339 1.00 94.62 75 GLY A O 1
ATOM 585 N N . PRO A 1 76 ? -6.074 0.844 17.156 1.00 96.69 76 PRO A N 1
ATOM 586 C CA . PRO A 1 76 ? -7.214 0.128 16.594 1.00 96.69 76 PRO A CA 1
ATOM 587 C C . PRO A 1 76 ? -6.863 -0.421 15.206 1.00 96.69 76 PRO A C 1
ATOM 589 O O . PRO A 1 76 ? -6.373 0.320 14.353 1.00 96.69 76 PRO A O 1
ATOM 592 N N . GLU A 1 77 ? -7.148 -1.697 14.956 1.00 95.81 77 GLU A N 1
ATOM 593 C CA . GLU A 1 77 ? -6.769 -2.409 13.727 1.00 95.81 77 GLU A CA 1
ATOM 594 C C . GLU A 1 77 ? -7.443 -1.833 12.475 1.00 95.81 77 GLU A C 1
ATOM 596 O O . GLU A 1 77 ? -6.896 -1.910 11.381 1.00 95.81 77 GLU A O 1
ATOM 601 N N . GLN A 1 78 ? -8.613 -1.212 12.638 1.00 97.44 78 GLN A N 1
ATOM 602 C CA . GLN A 1 78 ? -9.328 -0.517 11.566 1.00 97.44 78 GLN A CA 1
ATOM 603 C C . GLN A 1 78 ? -8.717 0.862 11.228 1.00 97.44 78 GLN A C 1
ATOM 605 O O . GLN A 1 78 ? -9.001 1.431 10.173 1.00 97.44 78 GLN A O 1
ATOM 610 N N . GLY A 1 79 ? -7.874 1.407 12.109 1.00 98.00 79 GLY A N 1
ATOM 611 C CA . GLY A 1 79 ? -7.307 2.751 12.019 1.00 98.00 79 GLY A CA 1
ATOM 612 C C . GLY A 1 79 ? -7.920 3.735 13.018 1.00 98.00 79 GLY A C 1
ATOM 613 O O . GLY A 1 79 ? -9.071 3.608 13.438 1.00 98.00 79 GLY A O 1
ATOM 614 N N . TYR A 1 80 ? -7.131 4.735 13.417 1.00 98.06 80 TYR A N 1
ATOM 615 C CA . TYR A 1 80 ? -7.552 5.748 14.387 1.00 98.06 80 TYR A CA 1
ATOM 616 C C . TYR A 1 80 ? -8.698 6.624 13.863 1.00 98.06 80 TYR A C 1
ATOM 618 O O . TYR A 1 80 ? -8.703 7.025 12.697 1.00 98.06 80 TYR A O 1
ATOM 626 N N . ASP A 1 81 ? -9.621 6.983 14.757 1.00 98.19 81 ASP A N 1
ATOM 627 C CA . ASP A 1 81 ? -10.832 7.761 14.454 1.00 98.19 81 ASP A CA 1
ATOM 628 C C . ASP A 1 81 ? -10.517 9.064 13.717 1.00 98.19 81 ASP A C 1
ATOM 630 O O . ASP A 1 81 ? -11.090 9.322 12.662 1.00 98.19 81 ASP A O 1
ATOM 634 N N . PHE A 1 82 ? -9.519 9.822 14.192 1.00 97.88 82 PHE A N 1
ATOM 635 C CA . PHE A 1 82 ? -9.131 11.100 13.584 1.00 97.88 82 PHE A CA 1
ATOM 636 C C . PHE A 1 82 ? -8.776 10.970 12.095 1.00 97.88 82 PHE A C 1
ATOM 638 O O . PHE A 1 82 ? -8.999 11.897 11.316 1.00 97.88 82 PHE A O 1
ATOM 645 N N . LEU A 1 83 ? -8.215 9.828 11.682 1.00 98.50 83 LEU A N 1
ATOM 646 C CA . LEU A 1 83 ? -7.842 9.586 10.294 1.00 98.50 83 LEU A CA 1
ATOM 647 C C . LEU A 1 83 ? -9.053 9.125 9.483 1.00 98.50 83 LEU A C 1
ATOM 649 O O . LEU A 1 83 ? -9.288 9.653 8.397 1.00 98.50 83 LEU A O 1
ATOM 653 N N . ARG A 1 84 ? -9.844 8.184 10.013 1.00 98.62 84 ARG A N 1
ATOM 654 C CA . ARG A 1 84 ? -11.044 7.667 9.335 1.00 98.62 84 ARG A CA 1
ATOM 655 C C . ARG A 1 84 ? -12.075 8.772 9.094 1.00 98.62 84 ARG A C 1
AT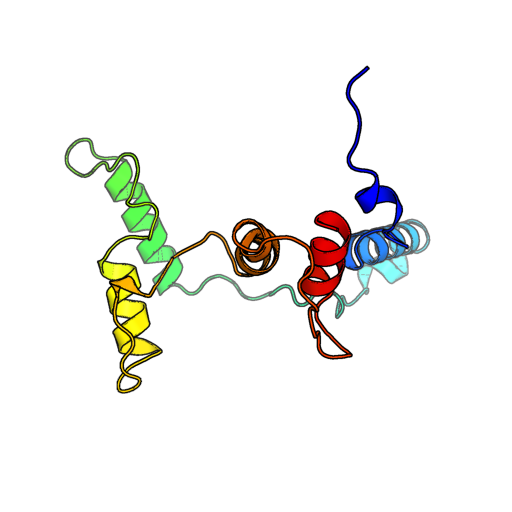OM 657 O O . ARG A 1 84 ? -12.560 8.925 7.975 1.00 98.62 84 ARG A O 1
ATOM 664 N N . GLU A 1 85 ? -12.340 9.598 10.102 1.00 98.50 85 GLU A N 1
ATOM 665 C CA . GLU A 1 85 ? -13.241 10.753 10.001 1.00 98.50 85 GLU A CA 1
ATOM 666 C C . GLU A 1 85 ? -12.732 11.795 8.997 1.00 98.50 85 GLU A C 1
ATOM 668 O O . GLU A 1 85 ? -13.509 12.329 8.198 1.00 98.50 85 GLU A O 1
ATOM 673 N N . SER A 1 86 ? -11.420 12.055 8.991 1.00 98.50 86 SER A N 1
ATOM 674 C CA . SER A 1 86 ? -10.797 12.976 8.036 1.00 98.50 86 SER A CA 1
ATOM 675 C C . SER A 1 86 ? -10.909 12.467 6.596 1.00 98.50 86 SER A C 1
ATOM 677 O O . SER A 1 86 ? -11.241 13.246 5.700 1.00 98.50 86 SER A O 1
ATOM 679 N N . ILE A 1 87 ? -10.710 11.165 6.358 1.00 98.50 87 ILE A N 1
ATOM 680 C CA . ILE A 1 87 ? -10.887 10.548 5.035 1.00 98.50 87 ILE A CA 1
ATOM 681 C C . ILE A 1 87 ? -12.325 10.738 4.549 1.00 98.50 87 ILE A C 1
ATOM 683 O O . ILE A 1 87 ? -12.530 11.254 3.450 1.00 98.50 87 ILE A O 1
ATOM 687 N N . VAL A 1 88 ? -13.321 10.387 5.367 1.00 98.38 88 VAL A N 1
ATOM 688 C CA . VAL A 1 88 ? -14.738 10.540 4.997 1.00 98.38 88 VAL A CA 1
ATOM 689 C C . VAL A 1 88 ? -15.073 11.995 4.688 1.00 98.38 88 VAL A C 1
ATOM 691 O O . VAL A 1 88 ? -15.626 12.292 3.630 1.00 98.38 88 VAL A O 1
ATOM 694 N N . THR A 1 89 ? -14.678 12.912 5.571 1.00 98.31 89 THR A N 1
ATOM 695 C CA . THR A 1 89 ? -14.995 14.339 5.441 1.00 98.31 89 THR A CA 1
ATOM 696 C C . THR A 1 89 ? -14.373 14.962 4.193 1.00 98.31 89 THR A C 1
ATOM 698 O O . THR A 1 89 ? -15.003 15.793 3.548 1.00 98.31 89 THR A O 1
ATOM 701 N N . ASN A 1 90 ? -13.144 14.583 3.833 1.00 98.38 90 ASN A N 1
ATOM 702 C CA . ASN A 1 90 ? -12.407 15.256 2.761 1.00 98.38 90 ASN A CA 1
ATOM 703 C C . ASN A 1 90 ? -12.485 14.540 1.406 1.00 98.38 90 ASN A C 1
ATOM 705 O O . ASN A 1 90 ? -12.310 15.192 0.380 1.00 98.38 90 ASN A O 1
ATOM 709 N N . GLN A 1 91 ? -12.726 13.225 1.383 1.00 97.75 91 GLN A N 1
ATOM 710 C CA . GLN A 1 91 ? -12.730 12.421 0.151 1.00 97.75 91 GLN A CA 1
ATOM 711 C C . GLN A 1 91 ? -14.119 11.888 -0.222 1.00 97.75 91 GLN A C 1
ATOM 713 O O . GLN A 1 91 ? -14.378 11.656 -1.401 1.00 97.75 91 GLN A O 1
ATOM 718 N N . PHE A 1 92 ? -15.023 11.720 0.751 1.00 97.69 92 PHE A N 1
ATOM 719 C CA . PHE A 1 92 ? -16.329 11.080 0.547 1.00 97.69 92 PHE A CA 1
ATOM 720 C C . PHE A 1 92 ? -17.524 11.929 1.017 1.00 97.69 92 PHE A C 1
ATOM 722 O O . PHE A 1 92 ? -18.636 11.414 1.166 1.00 97.69 92 PHE A O 1
ATOM 729 N N . ALA A 1 93 ? -17.336 13.238 1.226 1.00 96.25 93 ALA A N 1
ATOM 730 C CA . ALA A 1 93 ? -18.409 14.136 1.651 1.00 96.25 93 ALA A CA 1
ATOM 731 C C . ALA A 1 93 ? -19.623 14.069 0.712 1.00 96.25 93 ALA A C 1
ATOM 733 O O . ALA A 1 93 ? -19.509 14.213 -0.504 1.00 96.25 93 ALA A O 1
ATOM 734 N N . GLY A 1 94 ? -20.808 13.870 1.295 1.00 96.50 94 GLY A N 1
ATOM 735 C 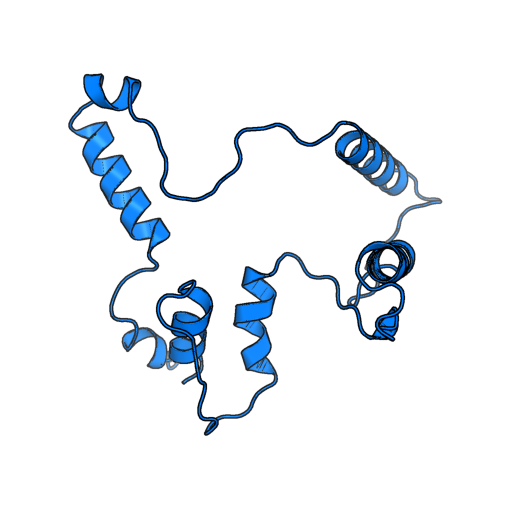CA . GLY A 1 94 ? -22.063 13.783 0.544 1.00 96.50 94 GLY A CA 1
ATOM 736 C C . GLY A 1 94 ? -22.286 12.460 -0.199 1.00 96.50 94 GLY A C 1
ATOM 737 O O . GLY A 1 94 ? -23.326 12.316 -0.835 1.00 96.50 94 GLY A O 1
ATOM 738 N N . LEU A 1 95 ? -21.368 11.490 -0.099 1.00 97.81 95 LEU A N 1
ATOM 739 C CA . LEU A 1 95 ? -21.498 10.172 -0.740 1.00 97.81 95 LEU A CA 1
ATOM 740 C C . LEU A 1 95 ? -22.118 9.102 0.171 1.00 97.81 95 LEU A C 1
ATOM 742 O O . LEU A 1 95 ? -22.283 7.965 -0.257 1.00 97.81 95 LEU A O 1
ATOM 746 N N . GLY A 1 96 ? -22.480 9.459 1.408 1.00 96.94 96 GLY A N 1
ATOM 747 C CA . GLY A 1 96 ? -23.124 8.546 2.359 1.00 96.94 96 GLY A CA 1
ATOM 748 C C . GLY A 1 96 ? -22.196 7.478 2.944 1.00 96.94 96 GLY A C 1
ATOM 749 O O . GLY A 1 96 ? -22.702 6.479 3.437 1.00 96.94 96 GLY A O 1
ATOM 750 N N . ILE A 1 97 ? -20.877 7.690 2.878 1.00 98.06 97 ILE A N 1
ATOM 751 C CA . ILE A 1 97 ? -19.868 6.819 3.493 1.00 98.06 97 ILE A CA 1
ATOM 752 C C . ILE A 1 97 ? -19.647 7.237 4.947 1.00 98.06 97 ILE A C 1
ATOM 754 O O . ILE A 1 97 ? -19.482 8.425 5.229 1.00 98.06 97 ILE A O 1
ATOM 758 N N . ASN A 1 98 ? -19.615 6.268 5.856 1.00 97.94 98 ASN A N 1
ATOM 759 C CA . ASN A 1 98 ? -19.380 6.456 7.282 1.00 97.94 98 ASN A CA 1
ATOM 760 C C . ASN A 1 98 ? -17.943 6.081 7.671 1.00 97.94 98 ASN A C 1
ATOM 762 O O . ASN A 1 98 ? -17.258 5.319 6.990 1.00 97.94 98 ASN A O 1
ATOM 766 N N . ALA A 1 99 ? -17.455 6.619 8.792 1.00 97.94 99 ALA A N 1
ATOM 767 C CA . ALA A 1 99 ? -16.079 6.374 9.232 1.00 97.94 99 ALA A CA 1
ATOM 768 C C . ALA A 1 99 ? -15.821 4.899 9.595 1.00 97.94 99 ALA A C 1
ATOM 770 O O . ALA A 1 99 ? -14.687 4.434 9.489 1.00 97.94 99 ALA A O 1
ATOM 771 N N . ASP A 1 100 ? -16.846 4.157 10.017 1.00 97.88 100 ASP A N 1
ATOM 772 C CA . ASP A 1 100 ? -16.795 2.716 10.303 1.00 97.88 100 ASP A CA 1
ATOM 773 C C . ASP A 1 100 ? -16.786 1.831 9.043 1.00 97.88 100 ASP A C 1
ATOM 775 O O . ASP A 1 100 ? -16.541 0.631 9.149 1.00 97.88 100 ASP A O 1
ATOM 779 N N . GLU A 1 101 ? -16.951 2.416 7.854 1.00 98.06 101 GLU A N 1
ATOM 780 C CA . GLU A 1 101 ? -16.751 1.752 6.558 1.00 98.06 101 GLU A CA 1
ATOM 781 C C . GLU A 1 101 ? -15.321 1.946 6.017 1.00 98.06 101 GLU A C 1
ATOM 783 O O . GLU A 1 101 ? -14.942 1.338 5.016 1.00 98.06 101 GLU A O 1
ATOM 788 N N . VAL A 1 102 ? -14.503 2.777 6.676 1.00 98.25 102 VAL A N 1
ATOM 789 C CA . VAL A 1 102 ? -13.102 3.018 6.307 1.00 98.25 102 VAL A CA 1
ATOM 790 C C . VAL A 1 102 ? -12.187 2.076 7.084 1.00 98.25 102 VAL A C 1
ATOM 792 O O . VAL A 1 102 ? -12.212 2.050 8.315 1.00 98.25 102 VAL A O 1
ATOM 795 N N . PHE A 1 103 ? -11.337 1.346 6.362 1.00 98.38 103 PHE A N 1
ATOM 796 C CA . PHE A 1 103 ? -10.300 0.471 6.911 1.00 98.38 103 PHE A CA 1
ATOM 797 C C . PHE A 1 103 ? -8.935 0.987 6.452 1.00 98.38 103 PHE A C 1
ATOM 799 O O . PHE A 1 103 ? -8.658 1.036 5.255 1.00 98.38 103 PHE A O 1
ATOM 806 N N . VAL A 1 104 ? -8.104 1.429 7.397 1.00 98.44 104 VAL A N 1
ATOM 807 C CA . VAL A 1 104 ? -6.766 1.967 7.112 1.00 98.44 104 VAL A CA 1
ATOM 808 C C . VAL A 1 104 ? -5.755 0.825 7.086 1.00 98.44 104 VAL A C 1
ATOM 810 O O . VAL A 1 104 ? -5.641 0.080 8.055 1.00 98.44 104 VAL A O 1
ATOM 813 N N . SER A 1 105 ? -4.995 0.722 5.999 1.00 98.19 105 SER A N 1
ATOM 814 C CA . SER A 1 105 ? -3.966 -0.299 5.795 1.00 98.19 105 SER A CA 1
ATOM 815 C C . SER A 1 105 ? -2.581 0.319 5.580 1.00 98.19 105 SER A C 1
ATOM 817 O O . SER A 1 105 ? -2.404 1.539 5.599 1.00 98.19 105 SER A O 1
ATOM 819 N N . ASP A 1 106 ? -1.584 -0.534 5.356 1.00 97.25 106 ASP A N 1
ATOM 820 C CA . ASP A 1 106 ? -0.227 -0.139 4.978 1.00 97.25 106 ASP A CA 1
ATOM 821 C C . ASP A 1 106 ? -0.074 0.152 3.471 1.00 97.25 106 ASP A C 1
ATOM 823 O O . ASP A 1 106 ? 0.974 0.640 3.039 1.00 97.25 106 ASP A O 1
ATOM 827 N N . GLY A 1 107 ? -1.114 -0.096 2.666 1.00 96.69 107 GLY A N 1
ATOM 828 C CA . GLY A 1 107 ? -1.165 0.319 1.270 1.00 96.69 107 GLY A CA 1
ATOM 829 C C . GLY A 1 107 ? -2.040 -0.548 0.369 1.00 96.69 107 GLY A C 1
ATOM 830 O O . GLY A 1 107 ? -2.225 -1.748 0.564 1.00 96.69 107 GLY A O 1
ATOM 831 N N . SER A 1 108 ? -2.497 0.046 -0.737 1.00 96.75 108 SER A N 1
ATOM 832 C CA . SER A 1 108 ? -3.457 -0.589 -1.654 1.00 96.75 108 SER A CA 1
ATOM 833 C C . SER A 1 108 ? -2.951 -1.872 -2.318 1.00 96.75 108 SER A C 1
ATOM 835 O O . SER A 1 108 ? -3.756 -2.686 -2.767 1.00 96.75 108 SER A O 1
ATOM 837 N N . LYS A 1 109 ? -1.630 -2.082 -2.406 1.00 95.06 109 LYS A N 1
ATOM 838 C CA . LYS A 1 109 ? -1.064 -3.348 -2.897 1.00 95.06 109 LYS A CA 1
ATOM 839 C C . LYS A 1 109 ? -1.369 -4.508 -1.943 1.00 95.06 109 LYS A C 1
ATOM 841 O O . LYS A 1 109 ? -1.702 -5.587 -2.424 1.00 95.06 109 LYS A O 1
ATOM 846 N N . CYS A 1 110 ? -1.245 -4.286 -0.635 1.00 96.25 110 CYS A N 1
ATOM 847 C CA . CYS A 1 110 ? -1.584 -5.279 0.378 1.00 96.25 110 CYS A CA 1
ATOM 848 C C . CYS A 1 110 ? -3.087 -5.548 0.351 1.00 96.25 110 CYS A C 1
ATOM 850 O O . CYS A 1 110 ? -3.482 -6.697 0.181 1.00 96.25 110 CYS A O 1
ATOM 852 N N . ASP A 1 111 ? -3.916 -4.501 0.380 1.00 97.88 111 ASP A N 1
ATOM 853 C CA . ASP A 1 111 ? -5.376 -4.660 0.376 1.00 97.88 111 ASP A CA 1
ATOM 854 C C . ASP A 1 111 ? -5.878 -5.387 -0.867 1.00 97.88 111 ASP A C 1
ATOM 856 O O . ASP A 1 111 ? -6.606 -6.365 -0.763 1.00 97.88 111 ASP A O 1
ATOM 860 N N . SER A 1 112 ? -5.458 -4.962 -2.061 1.00 96.81 112 SER A N 1
ATOM 861 C CA . SER A 1 112 ? -5.904 -5.606 -3.302 1.00 96.81 112 SER A CA 1
ATOM 862 C C . SER A 1 112 ? -5.430 -7.050 -3.458 1.00 96.81 112 SER A C 1
ATOM 864 O O . SER A 1 112 ? -6.075 -7.824 -4.164 1.00 96.81 112 SER A O 1
ATOM 866 N N . GLY A 1 113 ? -4.321 -7.424 -2.816 1.00 95.81 113 GLY A N 1
ATOM 867 C CA . GLY A 1 113 ? -3.871 -8.809 -2.768 1.00 95.81 113 GLY A CA 1
ATOM 868 C C . GLY A 1 113 ? -4.634 -9.641 -1.742 1.00 95.81 113 GLY A C 1
ATOM 869 O O . GLY A 1 113 ? -5.123 -10.718 -2.074 1.00 95.81 113 GLY A O 1
ATOM 870 N N . ASN A 1 114 ? -4.769 -9.114 -0.526 1.00 97.50 114 ASN A N 1
ATOM 871 C CA . ASN A 1 114 ? -5.308 -9.827 0.630 1.00 97.50 114 ASN A CA 1
ATOM 872 C C . ASN A 1 114 ? -6.839 -9.796 0.694 1.00 97.50 114 ASN A C 1
ATOM 874 O O . ASN A 1 114 ? -7.434 -10.586 1.416 1.00 97.50 114 ASN A O 1
ATOM 878 N N . ILE A 1 115 ? -7.515 -8.942 -0.084 1.00 97.81 115 ILE A N 1
ATOM 879 C CA . ILE A 1 115 ? -8.983 -8.953 -0.162 1.00 97.81 115 ILE A CA 1
ATOM 880 C C . ILE A 1 115 ? -9.517 -10.305 -0.658 1.00 97.81 115 ILE A C 1
ATOM 882 O O . ILE A 1 115 ? -10.667 -10.646 -0.411 1.00 97.81 115 ILE A O 1
ATOM 886 N N . LEU A 1 116 ? -8.689 -11.106 -1.334 1.00 96.75 116 LEU A N 1
ATOM 887 C CA . LEU A 1 116 ? -9.048 -12.460 -1.747 1.00 96.75 116 LEU A CA 1
ATOM 888 C C . LEU A 1 116 ? -9.181 -13.428 -0.561 1.00 96.75 116 LEU A C 1
ATOM 890 O O . LEU A 1 116 ? -9.915 -14.404 -0.684 1.00 96.75 116 LEU A O 1
ATOM 894 N N . ASP A 1 117 ? -8.575 -13.134 0.593 1.00 97.19 117 ASP A N 1
ATOM 895 C CA . ASP A 1 117 ? -8.624 -13.994 1.783 1.00 97.19 117 ASP A CA 1
ATOM 896 C C . ASP A 1 117 ? -10.042 -14.122 2.361 1.00 97.19 117 ASP A C 1
ATOM 898 O O . ASP A 1 117 ? -10.360 -15.110 3.026 1.00 97.19 117 ASP A O 1
ATOM 902 N N . ILE A 1 118 ? -10.917 -13.146 2.091 1.00 97.12 118 ILE A N 1
ATOM 903 C CA . ILE A 1 118 ? -12.321 -13.171 2.527 1.00 97.12 118 ILE A CA 1
ATOM 904 C C . ILE A 1 118 ? -13.269 -13.791 1.487 1.00 97.12 118 ILE A C 1
ATOM 906 O O . ILE A 1 118 ? -14.450 -13.990 1.782 1.00 97.12 118 ILE A O 1
ATOM 910 N N . PHE A 1 119 ? -12.788 -14.117 0.282 1.00 96.50 119 PHE A N 1
ATOM 911 C CA . PHE A 1 119 ? -13.591 -14.740 -0.770 1.00 96.50 119 PHE A CA 1
ATOM 912 C C . PHE A 1 119 ? -13.295 -16.239 -0.895 1.00 96.50 119 PHE A C 1
ATOM 914 O O . PHE A 1 119 ? -12.154 -16.677 -0.986 1.00 96.50 119 PHE A O 1
ATOM 921 N N . GLY A 1 120 ? -14.355 -17.050 -0.943 1.00 94.19 120 GLY A N 1
ATOM 922 C CA . GLY A 1 120 ? -14.235 -18.492 -1.163 1.00 94.19 120 GLY A CA 1
ATOM 923 C C . GLY A 1 120 ? -13.875 -18.870 -2.612 1.00 94.19 120 GLY A C 1
ATOM 924 O O . GLY A 1 120 ? -14.001 -18.050 -3.529 1.00 94.19 120 GLY A O 1
ATOM 925 N N . PRO A 1 121 ? -13.483 -20.134 -2.851 1.00 92.44 121 PRO A N 1
ATOM 926 C CA . PRO A 1 121 ? -13.158 -20.632 -4.186 1.00 92.44 121 PRO A CA 1
ATOM 927 C C . PRO A 1 121 ? -14.400 -20.753 -5.086 1.00 92.44 121 PRO A C 1
ATOM 929 O O . PRO A 1 121 ? -15.534 -20.831 -4.615 1.00 92.44 121 PRO A O 1
ATOM 932 N N . GLY A 1 122 ? -14.181 -20.835 -6.403 1.00 93.00 122 GLY A N 1
ATOM 933 C CA . GLY A 1 122 ? -15.235 -21.069 -7.406 1.00 93.00 122 GLY A CA 1
ATOM 934 C C . GLY A 1 122 ? -15.878 -19.803 -7.983 1.00 93.00 122 GLY A C 1
ATOM 935 O O . GLY A 1 122 ? -16.687 -19.892 -8.909 1.00 93.00 122 GLY A O 1
ATOM 936 N N . ASN A 1 123 ? -15.492 -18.627 -7.486 1.00 96.06 123 ASN A N 1
ATOM 937 C CA . ASN A 1 123 ? -15.882 -17.350 -8.069 1.00 96.06 123 ASN A CA 1
ATOM 938 C C . ASN A 1 123 ? -15.216 -17.136 -9.436 1.00 96.06 123 ASN A C 1
ATOM 940 O O . ASN A 1 123 ? -14.068 -17.515 -9.658 1.00 96.06 123 ASN A O 1
ATOM 944 N N . LYS A 1 124 ? -15.937 -16.495 -10.361 1.00 95.44 124 LYS A N 1
ATOM 945 C CA . LYS A 1 124 ? -15.368 -16.025 -11.631 1.00 95.44 124 LYS A CA 1
ATOM 946 C C . LYS A 1 124 ? -14.955 -14.570 -11.472 1.00 95.44 124 LYS A C 1
ATOM 948 O O . LYS A 1 124 ? -15.818 -13.704 -11.350 1.00 95.44 124 LYS A O 1
ATOM 953 N N . ILE A 1 125 ? -13.652 -14.319 -11.489 1.00 95.69 125 ILE A N 1
ATOM 954 C CA . ILE A 1 125 ? -13.091 -12.984 -11.286 1.00 95.69 125 ILE A CA 1
ATOM 955 C C . ILE A 1 125 ? -12.861 -12.323 -12.644 1.00 95.69 125 ILE A C 1
ATOM 957 O O . ILE A 1 125 ? -12.156 -12.859 -13.498 1.00 95.69 125 ILE A O 1
ATOM 961 N N . ALA A 1 126 ? -13.494 -11.171 -12.855 1.00 96.81 126 ALA A N 1
ATOM 962 C CA . ALA A 1 126 ? -13.293 -10.347 -14.039 1.00 96.81 126 ALA A CA 1
ATOM 963 C C . ALA A 1 126 ? -12.265 -9.257 -13.727 1.00 96.81 126 ALA A C 1
ATOM 965 O O . ALA A 1 126 ? -12.410 -8.528 -12.749 1.00 96.81 126 ALA A O 1
ATOM 966 N N . ILE A 1 127 ? -11.240 -9.144 -14.569 1.00 96.69 127 ILE A N 1
ATOM 967 C CA . ILE A 1 127 ? -10.168 -8.157 -14.437 1.00 96.69 127 ILE A CA 1
ATOM 968 C C . ILE A 1 127 ? -10.058 -7.420 -15.774 1.00 96.69 127 ILE A C 1
ATOM 970 O O . ILE A 1 127 ? -10.186 -8.037 -16.832 1.00 96.69 127 ILE A O 1
ATOM 974 N N . THR A 1 128 ? -9.874 -6.101 -15.733 1.00 97.38 128 THR A N 1
ATOM 975 C CA . THR A 1 128 ? -9.665 -5.296 -16.944 1.00 97.38 128 THR A CA 1
ATOM 976 C C . THR A 1 128 ? -8.370 -5.702 -17.654 1.00 97.38 128 THR A C 1
ATOM 978 O O . THR A 1 128 ? -7.473 -6.271 -17.038 1.00 97.38 128 THR A O 1
ATOM 981 N N . ASP A 1 129 ? -8.248 -5.387 -18.943 1.00 94.81 129 ASP A N 1
ATOM 982 C CA . ASP A 1 129 ? -7.026 -5.617 -19.720 1.00 94.81 129 ASP A CA 1
ATOM 983 C C . ASP A 1 129 ? -6.774 -4.406 -20.645 1.00 94.81 129 ASP A C 1
ATOM 985 O O . ASP A 1 129 ? -7.626 -4.128 -21.497 1.00 94.81 129 ASP A O 1
ATOM 989 N N . PRO A 1 130 ? -5.675 -3.633 -20.466 1.00 93.88 130 PRO A N 1
ATOM 990 C CA . PRO A 1 130 ? -4.564 -3.848 -19.527 1.00 93.88 130 PRO A CA 1
ATOM 991 C C . PRO A 1 130 ? -4.889 -3.460 -18.074 1.00 93.88 130 PRO A C 1
ATOM 993 O O . PRO A 1 130 ? -5.833 -2.717 -17.800 1.00 93.88 130 PRO A O 1
ATOM 996 N N . VAL A 1 131 ? -4.081 -3.948 -17.125 1.00 93.31 131 VAL A N 1
ATOM 997 C CA . VAL A 1 131 ? -4.269 -3.702 -15.684 1.00 93.31 131 VAL A CA 1
ATOM 998 C C . VAL A 1 131 ? -2.973 -3.855 -14.877 1.00 93.31 131 VAL A C 1
ATOM 1000 O O . VAL A 1 131 ? -2.001 -4.452 -15.341 1.00 93.31 131 VAL A O 1
ATOM 1003 N N . TYR A 1 132 ? -2.958 -3.330 -13.648 1.00 91.62 132 TYR A N 1
ATOM 1004 C CA . TYR A 1 132 ? -1.888 -3.567 -12.679 1.00 91.62 132 TYR A CA 1
ATOM 1005 C C . TYR A 1 132 ? -1.789 -5.065 -12.311 1.00 91.62 132 TYR A C 1
ATOM 1007 O O . TYR A 1 132 ? -2.798 -5.670 -11.943 1.00 91.62 132 TYR A O 1
ATOM 1015 N N . PRO A 1 133 ? -0.594 -5.685 -12.373 1.00 91.00 133 PRO A N 1
ATOM 1016 C CA . PRO A 1 133 ? -0.452 -7.144 -12.346 1.00 91.00 133 PRO A CA 1
ATOM 1017 C C . PRO A 1 133 ? -0.805 -7.806 -11.010 1.00 91.00 133 PRO A C 1
ATOM 1019 O O . PRO A 1 133 ? -1.080 -9.002 -10.997 1.00 91.00 133 PRO A O 1
ATOM 1022 N N . VAL A 1 134 ? -0.837 -7.058 -9.898 1.00 93.69 134 VAL A N 1
ATOM 1023 C CA . VAL A 1 134 ? -1.150 -7.624 -8.571 1.00 93.69 134 VAL A CA 1
ATOM 1024 C C . VAL A 1 134 ? -2.490 -8.345 -8.571 1.00 93.69 134 VAL A C 1
ATOM 1026 O O . VAL A 1 134 ? -2.550 -9.451 -8.056 1.00 93.69 134 VAL A O 1
ATOM 1029 N N . TYR A 1 135 ? -3.519 -7.788 -9.218 1.00 94.19 135 TYR A N 1
ATOM 1030 C CA . TYR A 1 135 ? -4.837 -8.424 -9.254 1.00 94.19 135 TYR A CA 1
ATOM 1031 C C . TYR A 1 135 ? -4.806 -9.793 -9.942 1.00 94.19 135 TYR A C 1
ATOM 1033 O O . TYR A 1 135 ? -5.533 -10.694 -9.542 1.00 94.19 135 TYR A O 1
ATOM 1041 N N . VAL A 1 136 ? -3.978 -9.967 -10.976 1.00 93.69 136 VAL A N 1
ATOM 1042 C CA . VAL A 1 136 ? -3.864 -11.242 -11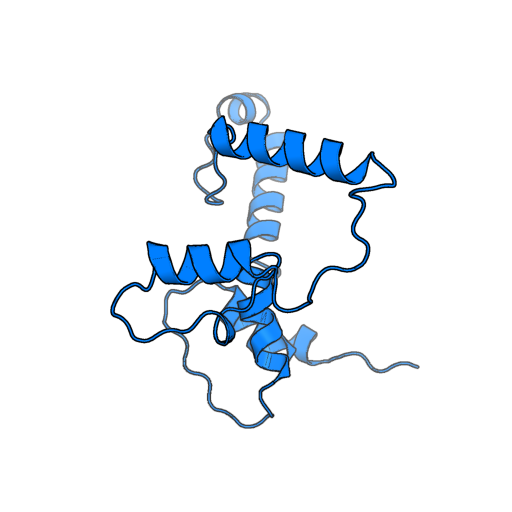.697 1.00 93.69 136 VAL A CA 1
ATOM 1043 C C . VAL A 1 136 ? -3.042 -12.235 -10.880 1.00 93.69 136 VAL A C 1
ATOM 1045 O O . VAL A 1 136 ? -3.480 -13.363 -10.664 1.00 93.69 136 VAL A O 1
ATOM 1048 N N . ASP A 1 137 ? -1.872 -11.816 -10.400 1.00 93.62 137 ASP A N 1
ATOM 1049 C CA . ASP A 1 137 ? -0.925 -12.707 -9.731 1.00 93.62 137 ASP A CA 1
ATOM 1050 C C . ASP A 1 137 ? -1.484 -13.255 -8.410 1.00 93.62 137 ASP A C 1
ATOM 1052 O O . ASP A 1 137 ? -1.334 -14.446 -8.138 1.00 93.62 137 ASP A O 1
ATOM 1056 N N . THR A 1 138 ? -2.176 -12.436 -7.609 1.00 94.94 138 THR A N 1
ATOM 1057 C CA . THR A 1 138 ? -2.757 -12.892 -6.332 1.00 94.94 138 THR A CA 1
ATOM 1058 C C . THR A 1 138 ? -3.943 -13.830 -6.543 1.00 94.94 138 THR A C 1
ATOM 1060 O O . THR A 1 138 ? -4.063 -14.819 -5.821 1.00 94.94 138 THR A O 1
ATOM 1063 N N . ASN A 1 139 ? -4.743 -13.613 -7.595 1.00 95.06 139 ASN A N 1
ATOM 1064 C CA . ASN A 1 139 ? -5.773 -14.567 -8.016 1.00 95.06 139 ASN A CA 1
ATOM 1065 C C . ASN A 1 139 ? -5.159 -15.906 -8.439 1.00 95.06 139 ASN A C 1
ATOM 1067 O O . ASN A 1 139 ? -5.626 -16.958 -8.019 1.00 95.06 139 ASN A O 1
ATOM 1071 N N . VAL A 1 140 ? -4.057 -15.892 -9.199 1.00 94.25 140 VAL A N 1
ATOM 1072 C CA . VAL A 1 140 ? -3.352 -17.136 -9.541 1.00 94.25 140 VAL A CA 1
ATOM 1073 C C . VAL A 1 140 ? -2.846 -17.847 -8.286 1.00 94.25 140 VAL A C 1
ATOM 1075 O O . VAL A 1 140 ? -2.968 -19.065 -8.224 1.00 94.25 140 VAL A O 1
ATOM 1078 N N . MET A 1 141 ? -2.298 -17.124 -7.300 1.00 94.81 141 MET A N 1
ATOM 1079 C CA . MET A 1 141 ? -1.753 -17.699 -6.060 1.00 94.81 141 MET A CA 1
ATOM 1080 C C . MET A 1 141 ? -2.817 -18.375 -5.183 1.00 94.81 141 MET A C 1
ATOM 1082 O O . MET A 1 141 ? -2.536 -19.431 -4.599 1.00 94.81 141 MET A O 1
ATOM 1086 N N . ILE A 1 142 ? -4.018 -17.796 -5.089 1.00 93.75 142 ILE A N 1
ATOM 1087 C CA . ILE A 1 142 ? -5.098 -18.326 -4.243 1.00 93.75 142 ILE A CA 1
ATOM 1088 C C . ILE A 1 142 ? -5.901 -19.453 -4.920 1.00 93.75 142 ILE A C 1
ATOM 1090 O O . ILE A 1 142 ? -6.439 -20.312 -4.220 1.00 93.75 142 ILE A O 1
ATOM 1094 N N . GLY A 1 143 ? -5.849 -19.554 -6.255 1.00 90.19 143 GLY A N 1
ATOM 1095 C CA . GLY A 1 143 ? -6.383 -20.676 -7.044 1.00 90.19 143 GLY A CA 1
ATOM 1096 C C . GLY A 1 143 ? -7.696 -20.374 -7.742 1.00 90.19 143 GLY A C 1
ATOM 1097 O O . GLY A 1 143 ? -8.379 -21.369 -8.075 1.00 90.19 143 GLY A O 1
#

Foldseek 3Di:
DDDDQCLLVVPPDPDPVVVVVVVLVVVCVVCVPVVVVDDDPDPPDDDDDDDPVVVVVVVVVVVLCVDPVRNDDDDDQQDDQVVLVVCCVPPVPPVPDDSVNHRDDPDPLCCLLCVCVPPDPDDDDDDDPPDDCSNVSSVSSVD

pLDDT: mean 94.76, std 5.05, range [70.12, 98.75]

Sequence (143 aa):
MARINENFLKLKAGYLFPEIARRVNAYTEANPESAAKLIRCGIGDVTEPLPEACRQAMHDAVDEQGKPETFRGYGPEQGYDFLRESIVTNQFAGLGINADEVFVSDGSKCDSGNILDIFGPGNKIAITDPVYPVYVDTNVMIG